Protein AF-A0A424HYY2-F1 (afdb_monomer_lite)

Secondary structure (DSSP, 8-state):
-EEETTEEEEEEEEE-TTSBEEEEEEEEEE-TT--PPPPPPP-GGGG-EEEEEEEEEEETTPPTT-PEEEEEEEEE-TTTTTTPEE-STTEEEE--SB--TT--EEEEEEEEEETTEEEEEEEEE-TTS-EEEEEEEEEEE---

Structure (mmCIF, N/CA/C/O backbone):
data_AF-A0A424HYY2-F1
#
_entry.id   AF-A0A424HYY2-F1
#
loop_
_atom_site.group_PDB
_atom_site.id
_atom_site.type_symbol
_atom_site.label_atom_id
_atom_site.label_alt_id
_atom_site.label_comp_id
_atom_site.label_asym_id
_atom_site.label_entity_id
_atom_site.label_seq_id
_atom_site.pdbx_PDB_ins_code
_atom_site.Cartn_x
_atom_site.Cartn_y
_atom_site.Cartn_z
_atom_site.occupancy
_atom_site.B_iso_or_equiv
_atom_site.auth_seq_id
_atom_site.auth_comp_id
_atom_site.auth_asym_id
_atom_site.auth_atom_id
_atom_site.pdbx_PDB_model_num
ATOM 1 N N . CYS A 1 1 ? 3.220 -5.697 4.052 1.00 90.44 1 CYS A N 1
ATOM 2 C CA . CYS A 1 1 ? 2.456 -6.375 5.118 1.00 90.44 1 CYS A CA 1
ATOM 3 C C . CYS A 1 1 ? 2.192 -5.338 6.182 1.00 90.44 1 CYS A C 1
ATOM 5 O O . CYS A 1 1 ? 3.150 -4.702 6.599 1.00 90.44 1 CYS A O 1
ATOM 7 N N . PHE A 1 2 ? 0.941 -5.183 6.593 1.00 97.19 2 PHE A N 1
ATOM 8 C CA . PHE A 1 2 ? 0.560 -4.273 7.665 1.00 97.19 2 PHE A CA 1
ATOM 9 C C . PHE A 1 2 ? 0.139 -5.063 8.894 1.00 97.19 2 PHE A C 1
ATOM 11 O O . PHE A 1 2 ? -0.413 -6.159 8.762 1.00 97.19 2 PHE A O 1
ATOM 18 N N . LEU A 1 3 ? 0.404 -4.512 10.073 1.00 96.00 3 LEU A N 1
ATOM 19 C CA . LEU A 1 3 ? 0.035 -5.117 11.343 1.00 96.00 3 LEU A CA 1
ATOM 20 C C . LEU A 1 3 ? -0.448 -4.022 12.287 1.00 96.00 3 LEU A C 1
ATOM 22 O O . LEU A 1 3 ? 0.287 -3.085 12.580 1.00 96.00 3 LEU A O 1
ATOM 26 N N . LEU A 1 4 ? -1.677 -4.166 12.776 1.00 95.81 4 LEU A N 1
ATOM 27 C CA . LEU A 1 4 ? -2.261 -3.262 13.758 1.00 95.81 4 LEU A CA 1
ATOM 28 C C . LEU A 1 4 ? -3.040 -4.062 14.798 1.00 95.81 4 LEU A C 1
ATOM 30 O O . LEU A 1 4 ? -4.085 -4.642 14.496 1.00 95.81 4 LEU A O 1
ATOM 34 N N . GLY A 1 5 ? -2.533 -4.066 16.032 1.00 94.81 5 GLY A N 1
ATOM 35 C CA . GLY A 1 5 ? -3.103 -4.856 17.120 1.00 94.81 5 GLY A CA 1
ATOM 36 C C . GLY A 1 5 ? -3.154 -6.337 16.745 1.00 94.81 5 GLY A C 1
ATOM 37 O O . GLY A 1 5 ? -2.129 -6.946 16.439 1.00 94.81 5 GLY A O 1
ATOM 38 N N . ASP A 1 6 ? -4.362 -6.895 16.727 1.00 96.94 6 ASP A N 1
ATOM 39 C CA . ASP A 1 6 ? -4.615 -8.298 16.386 1.00 96.94 6 ASP A CA 1
ATOM 40 C C . ASP A 1 6 ? -4.935 -8.543 14.911 1.00 96.94 6 ASP A C 1
ATOM 42 O O . ASP A 1 6 ? -5.232 -9.676 14.532 1.00 96.94 6 ASP A O 1
ATOM 46 N N . ARG A 1 7 ? -4.876 -7.504 14.073 1.00 96.44 7 ARG A N 1
ATOM 47 C CA . ARG A 1 7 ? -5.135 -7.601 12.636 1.00 96.44 7 ARG A CA 1
ATOM 48 C C . ARG A 1 7 ? -3.837 -7.555 11.851 1.00 96.44 7 ARG A C 1
ATOM 50 O O . ARG A 1 7 ? -2.966 -6.719 12.101 1.00 96.44 7 ARG A O 1
ATOM 57 N N . ARG A 1 8 ? -3.750 -8.406 10.835 1.00 97.44 8 ARG A N 1
ATOM 58 C CA . ARG A 1 8 ? -2.712 -8.348 9.809 1.00 97.44 8 ARG A CA 1
ATOM 59 C C . ARG A 1 8 ? -3.352 -8.353 8.427 1.00 97.44 8 ARG A C 1
ATOM 61 O O . ARG A 1 8 ? -4.226 -9.166 8.131 1.00 97.44 8 ARG A O 1
ATOM 68 N N . HIS A 1 9 ? -2.895 -7.424 7.596 1.00 97.94 9 HIS A N 1
ATOM 69 C CA . HIS A 1 9 ? -3.388 -7.210 6.241 1.00 97.94 9 HIS A CA 1
ATOM 70 C C . HIS A 1 9 ? -2.222 -7.389 5.265 1.00 97.94 9 HIS A C 1
ATOM 72 O O . HIS A 1 9 ? -1.244 -6.628 5.273 1.00 97.94 9 HIS A O 1
ATOM 78 N N . ARG A 1 10 ? -2.281 -8.441 4.444 1.00 98.00 10 ARG A N 1
ATOM 79 C CA . ARG A 1 10 ? -1.235 -8.769 3.468 1.00 98.00 10 ARG A CA 1
ATOM 80 C C . ARG A 1 10 ? -1.800 -8.706 2.063 1.00 98.00 10 ARG A C 1
ATOM 82 O O . ARG A 1 10 ? -2.788 -9.361 1.756 1.00 98.00 10 ARG A O 1
ATOM 89 N N . GLN A 1 11 ? -1.120 -7.942 1.224 1.00 98.12 11 GLN A N 1
ATOM 90 C CA . GLN A 1 11 ? -1.401 -7.831 -0.197 1.00 98.12 11 GLN A CA 1
ATOM 91 C C . GLN A 1 11 ? -0.220 -8.437 -0.948 1.00 98.12 11 GLN A C 1
ATOM 93 O O . GLN A 1 11 ? 0.932 -8.092 -0.669 1.00 98.12 11 GLN A O 1
ATOM 98 N N . VAL A 1 12 ? -0.511 -9.353 -1.863 1.00 98.00 12 VAL A N 1
ATOM 99 C CA . VAL A 1 12 ? 0.444 -9.880 -2.838 1.00 98.00 12 VAL A CA 1
ATOM 100 C C . VAL A 1 12 ? -0.073 -9.470 -4.205 1.00 98.00 12 VAL A C 1
ATOM 102 O O . VAL A 1 12 ? -1.210 -9.778 -4.540 1.00 98.00 12 VAL A O 1
ATOM 105 N N . LEU A 1 13 ? 0.730 -8.733 -4.961 1.00 97.69 13 LEU A N 1
ATOM 106 C CA . LEU A 1 13 ? 0.378 -8.300 -6.308 1.00 97.69 13 LEU A CA 1
ATOM 107 C C . LEU A 1 13 ? 1.147 -9.157 -7.302 1.00 97.69 13 LEU A C 1
ATOM 109 O O . LEU A 1 13 ? 2.355 -9.342 -7.131 1.00 97.69 13 LEU A O 1
ATOM 113 N N . LEU A 1 14 ? 0.440 -9.699 -8.288 1.00 97.56 14 LEU A N 1
ATOM 114 C CA . LEU A 1 14 ? 0.994 -10.623 -9.265 1.00 97.56 14 LEU A CA 1
ATOM 115 C C . LEU A 1 14 ? 0.889 -10.024 -10.665 1.00 97.56 14 LEU A C 1
ATOM 117 O O . LEU A 1 14 ? -0.120 -9.418 -11.029 1.00 97.56 14 LEU A O 1
ATOM 121 N N . TRP A 1 15 ? 1.954 -10.224 -11.430 1.00 96.75 15 TRP A N 1
ATOM 122 C CA . TRP A 1 15 ? 2.018 -9.961 -12.859 1.00 96.75 15 TRP A CA 1
ATOM 123 C C . TRP A 1 15 ? 2.256 -11.292 -13.573 1.00 96.75 15 TRP A C 1
ATOM 125 O O . TRP A 1 15 ? 2.894 -12.188 -13.012 1.00 96.75 15 TRP A O 1
ATOM 135 N N . ASP A 1 16 ? 1.735 -11.425 -14.788 1.00 95.94 16 ASP A N 1
ATOM 136 C CA . ASP A 1 16 ? 1.957 -12.598 -15.626 1.00 95.94 16 ASP A CA 1
ATOM 137 C C . ASP A 1 16 ? 3.376 -12.611 -16.232 1.00 95.94 16 ASP A C 1
ATOM 139 O O . ASP A 1 16 ? 4.176 -11.689 -16.053 1.00 95.94 16 ASP A O 1
ATOM 143 N N . GLY A 1 17 ? 3.705 -13.666 -16.984 1.00 92.50 17 GLY A N 1
ATOM 144 C CA . GLY A 1 17 ? 5.017 -13.805 -17.628 1.00 92.50 17 GLY A CA 1
ATOM 145 C C . GLY A 1 17 ? 5.335 -12.747 -18.695 1.00 92.50 17 GLY A C 1
ATOM 146 O O . GLY A 1 17 ? 6.484 -12.667 -19.123 1.00 92.50 17 GLY A O 1
ATOM 147 N N . SER A 1 18 ? 4.353 -11.945 -19.122 1.00 93.44 18 SER A N 1
ATOM 148 C CA . SER A 1 18 ? 4.541 -10.806 -20.029 1.00 93.44 18 SER A CA 1
ATOM 149 C C . SER A 1 18 ? 4.747 -9.478 -19.296 1.00 93.44 18 SER A C 1
ATOM 151 O O . SER A 1 18 ? 5.000 -8.463 -19.937 1.00 93.44 18 SER A O 1
ATOM 153 N N . GLY A 1 19 ? 4.658 -9.476 -17.962 1.00 93.25 19 GLY A N 1
ATOM 154 C CA . GLY A 1 19 ? 4.752 -8.271 -17.145 1.00 93.25 19 GLY A CA 1
ATOM 155 C C . GLY A 1 19 ? 3.431 -7.515 -17.018 1.00 93.25 19 GLY A C 1
ATOM 156 O O . GLY A 1 19 ? 3.427 -6.416 -16.470 1.00 93.25 19 GLY A O 1
ATOM 157 N N . ARG A 1 20 ? 2.302 -8.071 -17.474 1.00 96.81 20 ARG A N 1
ATOM 158 C CA . ARG A 1 20 ? 0.977 -7.458 -17.301 1.00 96.81 20 ARG A CA 1
ATOM 159 C C . ARG A 1 20 ? 0.398 -7.812 -15.942 1.00 96.81 20 ARG A C 1
ATOM 161 O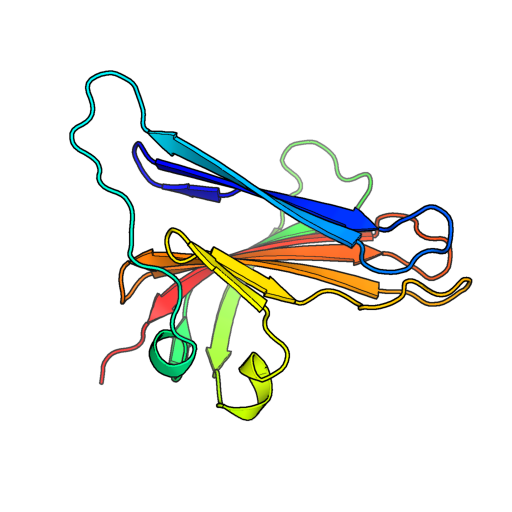 O . ARG A 1 20 ? 0.563 -8.933 -15.470 1.00 96.81 20 ARG A O 1
ATOM 168 N N . PHE A 1 21 ? -0.264 -6.855 -15.299 1.00 97.25 21 PHE A N 1
ATOM 169 C CA . PHE A 1 21 ? -0.907 -7.080 -14.012 1.00 97.25 21 PHE A CA 1
ATOM 170 C C . PHE A 1 21 ? -1.984 -8.153 -14.168 1.00 97.25 21 PHE A C 1
ATOM 172 O O . PHE A 1 21 ? -2.865 -8.033 -15.019 1.00 97.25 21 PHE A O 1
ATOM 179 N N . ASP A 1 22 ? -1.894 -9.190 -13.341 1.00 97.75 22 ASP A N 1
ATOM 180 C CA . ASP A 1 22 ? -2.792 -10.339 -13.374 1.00 97.75 22 ASP A CA 1
ATOM 181 C C . ASP A 1 22 ? -3.879 -10.159 -12.306 1.00 97.75 22 ASP A C 1
ATOM 183 O O . ASP A 1 22 ? -5.012 -9.774 -12.605 1.00 97.75 22 ASP A O 1
ATOM 187 N N . HIS A 1 23 ? -3.530 -10.339 -11.030 1.00 97.75 23 HIS A N 1
ATOM 188 C CA . HIS A 1 23 ? -4.478 -10.172 -9.931 1.00 97.75 23 HIS A CA 1
ATOM 189 C C . HIS A 1 23 ? -3.795 -9.897 -8.582 1.00 97.75 23 HIS A C 1
ATOM 191 O O . HIS A 1 23 ? -2.616 -10.205 -8.376 1.00 97.75 23 HIS A O 1
ATOM 197 N N . PRO A 1 24 ? -4.535 -9.324 -7.614 1.00 98.00 24 PRO A N 1
ATOM 198 C CA . PRO A 1 24 ? -4.102 -9.253 -6.229 1.00 98.00 24 PRO A CA 1
ATOM 199 C C . PRO A 1 24 ? -4.551 -10.495 -5.442 1.00 98.00 24 PRO A C 1
ATOM 201 O O . PRO A 1 24 ? -5.658 -11.002 -5.616 1.00 98.00 24 PRO A O 1
ATOM 204 N N . VAL A 1 25 ? -3.741 -10.916 -4.475 1.00 98.38 25 VAL A N 1
ATOM 205 C CA . VAL A 1 25 ? -4.145 -11.824 -3.397 1.00 98.38 25 VAL A CA 1
ATOM 206 C C . VAL A 1 25 ? -4.184 -11.036 -2.094 1.00 98.38 25 VAL A C 1
ATOM 208 O O . VAL A 1 25 ? -3.164 -10.523 -1.623 1.00 98.38 25 VAL A O 1
ATOM 211 N N . LEU A 1 26 ? -5.375 -10.951 -1.503 1.00 98.31 26 LEU A N 1
ATOM 212 C CA . LEU A 1 26 ? -5.592 -10.344 -0.195 1.00 98.31 26 LEU A CA 1
ATOM 213 C C . LEU A 1 26 ? -5.700 -11.431 0.877 1.00 98.31 26 LEU A C 1
ATOM 215 O O . LEU A 1 26 ? -6.617 -12.251 0.854 1.00 98.31 26 LEU A O 1
ATOM 219 N N . ILE A 1 27 ? -4.810 -11.382 1.865 1.00 97.88 27 ILE A N 1
ATOM 220 C CA . ILE A 1 27 ? -4.837 -12.256 3.037 1.00 97.88 27 ILE A CA 1
ATOM 221 C C . ILE A 1 27 ? -5.127 -11.394 4.267 1.00 97.88 27 ILE A C 1
ATOM 223 O O . ILE A 1 27 ? -4.338 -10.517 4.631 1.00 97.88 27 ILE A O 1
ATOM 227 N N . ARG A 1 28 ? -6.281 -11.649 4.885 1.00 96.81 28 ARG A N 1
ATOM 228 C CA . ARG A 1 28 ? -6.762 -10.981 6.101 1.00 96.81 28 ARG A CA 1
ATOM 229 C C . ARG A 1 28 ? -6.629 -11.952 7.259 1.00 96.81 28 ARG A C 1
ATOM 231 O O . ARG A 1 28 ? -7.140 -13.067 7.181 1.00 96.81 28 ARG A O 1
ATOM 238 N N . GLU A 1 29 ? -5.928 -11.546 8.304 1.00 96.69 29 GLU A N 1
ATOM 239 C CA . GLU A 1 29 ? -5.629 -12.397 9.451 1.00 96.69 29 GLU A CA 1
ATOM 240 C C . GLU A 1 29 ? -6.031 -11.683 10.738 1.00 96.69 29 GLU A C 1
ATOM 242 O O . GLU A 1 29 ? -5.709 -10.510 10.934 1.00 96.69 29 GLU A O 1
ATOM 247 N N . ILE A 1 30 ? -6.701 -12.417 11.623 1.00 96.44 30 ILE A N 1
ATOM 248 C CA . ILE A 1 30 ? -7.060 -11.988 12.974 1.00 96.44 30 ILE A CA 1
ATOM 249 C C . ILE A 1 30 ? -6.413 -12.969 13.954 1.00 96.44 30 ILE A C 1
ATOM 251 O O . ILE A 1 30 ? -6.418 -14.180 13.717 1.00 96.44 30 ILE A O 1
ATOM 255 N N . ARG A 1 31 ? -5.830 -12.464 15.045 1.00 96.94 31 ARG A N 1
ATOM 256 C CA . ARG A 1 31 ? -5.272 -13.309 16.110 1.00 96.94 31 ARG A CA 1
ATOM 257 C C . ARG A 1 31 ? -6.363 -14.211 16.700 1.00 96.94 31 ARG A C 1
ATOM 259 O O . ARG A 1 31 ? -7.447 -13.744 17.035 1.00 96.94 31 ARG A O 1
ATOM 266 N N . ALA A 1 32 ? -6.057 -15.497 16.877 1.00 96.31 32 ALA A N 1
ATOM 267 C CA . ALA A 1 32 ? -6.965 -16.445 17.519 1.00 96.31 32 ALA A CA 1
ATOM 268 C C . ALA A 1 32 ? -7.386 -15.959 18.920 1.00 96.31 32 ALA A C 1
ATOM 270 O O . ALA A 1 32 ? -6.548 -15.505 19.697 1.00 96.31 32 ALA A O 1
ATOM 271 N N . GLY A 1 33 ? -8.684 -16.052 19.226 1.00 95.19 33 GLY A N 1
ATOM 272 C CA . GLY A 1 33 ? -9.267 -15.570 20.485 1.00 95.19 33 GLY A CA 1
ATOM 273 C C . GLY A 1 33 ? -9.543 -14.060 20.543 1.00 95.19 33 GLY A C 1
ATOM 274 O O . GLY A 1 33 ? -10.089 -13.597 21.539 1.00 95.19 33 GLY A O 1
ATOM 275 N N . SER A 1 34 ? -9.202 -13.295 19.501 1.00 95.69 34 SER A N 1
ATOM 276 C CA . SER A 1 34 ? -9.518 -11.864 19.411 1.00 95.69 34 SER A CA 1
ATOM 277 C C . SER A 1 34 ? -10.948 -11.624 18.918 1.00 95.69 34 SER A C 1
ATOM 279 O O . SER A 1 34 ? -11.479 -12.393 18.117 1.00 95.69 34 SER A O 1
ATOM 281 N N . SER A 1 35 ? -11.551 -10.517 19.354 1.00 92.38 35 SER A N 1
ATOM 282 C CA . SER A 1 35 ? -12.830 -10.001 18.844 1.00 92.38 35 SER A CA 1
ATOM 283 C C . SER A 1 35 ? -12.657 -8.961 17.728 1.00 92.38 35 SER A C 1
ATOM 285 O O . SER A 1 35 ? -13.632 -8.328 17.318 1.00 92.38 35 SER A O 1
ATOM 287 N N . ALA A 1 36 ? -11.428 -8.751 17.238 1.00 91.31 36 ALA A N 1
ATOM 288 C CA . ALA A 1 36 ? -11.162 -7.801 16.167 1.00 91.31 36 ALA A CA 1
ATOM 289 C C . ALA A 1 36 ? -11.966 -8.146 14.900 1.00 91.31 36 ALA A C 1
ATOM 291 O O . ALA A 1 36 ? -11.923 -9.269 14.403 1.00 91.31 36 ALA A O 1
ATOM 292 N N . GLY A 1 37 ? -12.689 -7.159 14.372 1.00 88.00 37 GLY A N 1
ATOM 293 C CA . GLY A 1 37 ? -13.447 -7.285 13.129 1.00 88.00 37 GLY A CA 1
ATOM 294 C C . GLY A 1 37 ? -12.640 -6.898 11.889 1.00 88.00 37 GLY A C 1
ATOM 295 O O . GLY A 1 37 ? -11.541 -6.349 11.975 1.00 88.00 37 GLY A O 1
ATOM 296 N N . HIS A 1 38 ? -13.229 -7.137 10.719 1.00 88.00 38 HIS A N 1
ATOM 297 C CA . HIS A 1 38 ? -12.750 -6.575 9.458 1.00 88.00 38 HIS A CA 1
ATOM 298 C C . HIS A 1 38 ? -13.339 -5.179 9.228 1.00 88.00 38 HIS A C 1
ATOM 300 O O . HIS A 1 38 ? -14.470 -4.894 9.623 1.00 88.00 38 HIS A O 1
ATOM 306 N N . ALA A 1 39 ? -12.584 -4.322 8.550 1.00 89.94 39 ALA A N 1
ATOM 307 C CA . ALA A 1 39 ? -13.083 -3.063 8.016 1.00 89.94 39 ALA A CA 1
ATOM 308 C C . ALA A 1 39 ? -13.958 -3.308 6.762 1.00 89.94 39 ALA A C 1
ATOM 310 O O . ALA A 1 39 ? -13.849 -4.362 6.121 1.00 89.94 39 ALA A O 1
ATOM 311 N N . PRO A 1 40 ? -14.816 -2.349 6.371 1.00 92.25 40 PRO A N 1
ATOM 312 C CA . PRO A 1 40 ? -15.487 -2.397 5.073 1.00 92.25 40 PRO A CA 1
ATOM 313 C C . PRO A 1 40 ? -14.476 -2.336 3.915 1.00 92.25 40 PRO A C 1
ATOM 315 O O . PRO A 1 40 ? -13.305 -2.004 4.101 1.00 92.25 40 PRO A O 1
ATOM 318 N N . THR A 1 41 ? -14.926 -2.652 2.699 1.00 96.50 41 THR A N 1
ATOM 319 C CA . THR A 1 41 ? -14.152 -2.380 1.476 1.00 96.50 41 THR A CA 1
ATOM 320 C C . THR A 1 41 ? -13.782 -0.905 1.405 1.00 96.50 41 THR A C 1
ATOM 322 O O . THR A 1 41 ? -14.621 -0.049 1.698 1.00 96.50 41 THR A O 1
ATOM 325 N N . LEU A 1 42 ? -12.539 -0.616 1.012 1.00 97.56 42 LEU A N 1
ATOM 326 C CA . LEU A 1 42 ? -12.058 0.754 0.878 1.00 97.56 42 LEU A CA 1
ATOM 327 C C . LEU A 1 42 ? -12.966 1.562 -0.060 1.00 97.56 42 LEU A C 1
ATOM 329 O O . LEU A 1 42 ? -13.303 1.106 -1.150 1.00 97.56 42 LEU A O 1
ATOM 333 N N . GLN A 1 43 ? -13.331 2.763 0.378 1.00 96.56 43 GLN A N 1
ATOM 334 C CA . GLN A 1 43 ? -13.974 3.780 -0.447 1.00 96.56 43 GLN A CA 1
ATOM 335 C C . GLN A 1 43 ? -12.977 4.929 -0.635 1.00 96.56 43 GLN A C 1
ATOM 337 O O . GLN A 1 43 ? -12.310 5.332 0.320 1.00 96.56 43 GLN A O 1
ATOM 342 N N . LEU A 1 44 ? -12.816 5.417 -1.868 1.00 96.62 44 LEU A N 1
ATOM 343 C CA . LEU A 1 44 ? -11.767 6.392 -2.202 1.00 96.62 44 LEU A CA 1
ATOM 344 C C . LEU A 1 44 ? -11.976 7.753 -1.522 1.00 96.62 44 LEU A C 1
ATOM 346 O O . LEU A 1 44 ? -11.009 8.419 -1.161 1.00 96.62 44 LEU A O 1
ATOM 350 N N . ASP A 1 45 ? -13.227 8.152 -1.311 1.00 96.94 45 ASP A N 1
ATOM 351 C CA . ASP A 1 45 ? -13.612 9.370 -0.593 1.00 96.94 45 ASP A CA 1
ATOM 352 C C . ASP A 1 45 ? -13.089 9.392 0.855 1.00 96.94 45 ASP A C 1
ATOM 354 O O . ASP A 1 45 ? -12.655 10.435 1.350 1.00 96.94 45 ASP A O 1
ATOM 358 N N . MET A 1 46 ? -13.01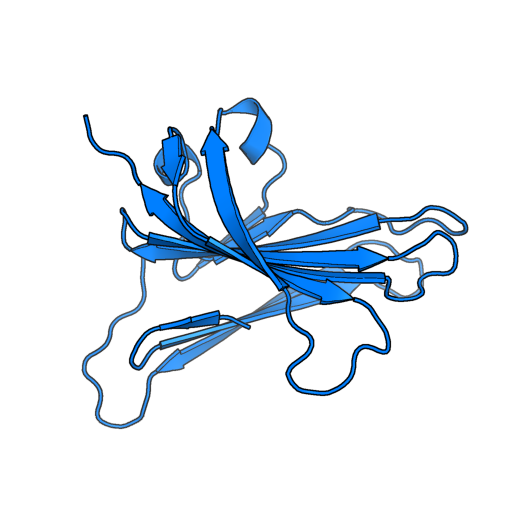9 8.228 1.506 1.00 96.50 46 MET A N 1
ATOM 359 C CA . MET A 1 46 ? -12.478 8.079 2.859 1.00 96.50 46 MET A CA 1
ATOM 360 C C . MET A 1 46 ? -10.988 8.431 2.947 1.00 96.50 46 MET A C 1
ATOM 362 O O . MET A 1 46 ? -10.514 8.818 4.020 1.00 96.50 46 MET A O 1
ATOM 366 N N . LEU A 1 47 ? -10.246 8.350 1.839 1.00 97.38 47 LEU A N 1
ATOM 367 C CA . LEU A 1 47 ? -8.831 8.724 1.783 1.00 97.38 47 LEU A CA 1
ATOM 368 C C . LEU A 1 47 ? -8.616 10.230 1.639 1.00 97.38 47 LEU A C 1
ATOM 370 O O . LEU A 1 47 ? -7.547 10.721 1.989 1.00 97.38 47 LEU A O 1
ATOM 374 N N . LEU A 1 48 ? -9.602 10.981 1.153 1.00 97.75 48 LEU A N 1
ATOM 375 C CA . LEU A 1 48 ? -9.411 12.390 0.819 1.00 97.75 48 LEU A CA 1
ATOM 376 C C . LEU A 1 48 ? -9.112 13.243 2.054 1.00 97.75 48 LEU A C 1
ATOM 378 O O . LEU A 1 48 ? -9.642 13.003 3.144 1.00 97.75 48 LEU A O 1
ATOM 382 N N . GLY A 1 49 ? -8.288 14.271 1.862 1.00 97.69 49 GLY A N 1
ATOM 383 C CA . GLY A 1 49 ? -7.911 15.230 2.895 1.00 97.69 49 GLY A CA 1
ATOM 384 C C . GLY A 1 49 ? -6.456 15.112 3.338 1.00 97.69 49 GLY A C 1
ATOM 385 O O . GLY A 1 49 ? -5.612 14.532 2.652 1.00 97.69 49 GLY A O 1
ATOM 386 N N . ARG A 1 50 ? -6.150 15.740 4.477 1.00 98.31 50 ARG A N 1
ATOM 387 C CA . ARG A 1 50 ? -4.790 15.831 5.017 1.00 98.31 50 ARG A CA 1
ATOM 388 C C . ARG A 1 50 ? -4.516 14.698 5.995 1.00 98.31 50 ARG A C 1
ATOM 390 O O . ARG A 1 50 ? -5.343 14.381 6.845 1.00 98.31 50 ARG A O 1
ATOM 397 N N . TRP A 1 51 ? -3.307 14.171 5.909 1.00 98.62 51 TRP A N 1
ATOM 398 C CA . TRP A 1 51 ? -2.772 13.121 6.755 1.00 98.62 51 TRP A CA 1
ATOM 39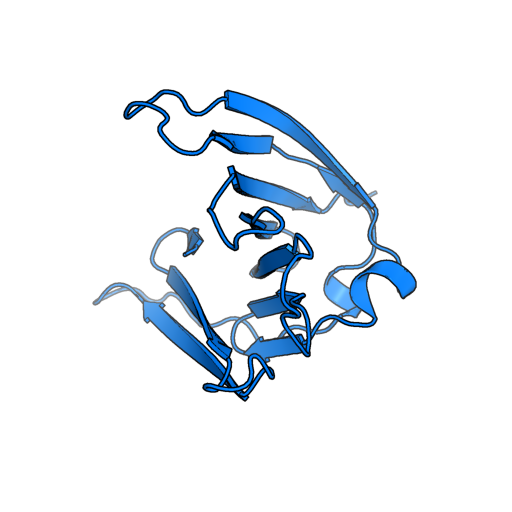9 C C . TRP A 1 51 ? -1.388 13.525 7.256 1.00 98.62 51 TRP A C 1
ATOM 401 O O . TRP A 1 51 ? -0.629 14.166 6.525 1.00 98.62 51 TRP A O 1
ATOM 411 N N . GLN A 1 52 ? -1.056 13.160 8.490 1.00 98.56 52 GLN A N 1
ATOM 412 C CA . GLN A 1 52 ? 0.250 13.426 9.100 1.00 98.56 52 GLN A CA 1
ATOM 413 C C . GLN A 1 52 ? 0.722 12.209 9.888 1.00 98.56 52 GLN A C 1
ATOM 415 O O . GLN A 1 52 ? -0.091 11.481 10.455 1.00 98.56 52 GLN A O 1
ATOM 420 N N . GLY A 1 53 ? 2.030 11.986 9.939 1.00 98.25 53 GLY A N 1
ATOM 421 C CA . GLY A 1 53 ? 2.591 10.875 10.692 1.00 98.25 53 GLY A CA 1
ATOM 422 C C . GLY A 1 53 ? 4.084 10.715 10.472 1.00 98.25 53 GLY A C 1
ATOM 423 O O . GLY A 1 53 ? 4.804 11.703 10.333 1.00 98.25 53 GLY A O 1
ATOM 424 N N . HIS A 1 54 ? 4.540 9.469 10.448 1.00 98.12 54 HIS A N 1
ATOM 425 C CA . HIS A 1 54 ? 5.946 9.125 10.261 1.00 98.12 54 HIS A CA 1
ATOM 426 C C . HIS A 1 54 ? 6.122 8.141 9.108 1.00 98.12 54 HIS A C 1
ATOM 428 O O . HIS A 1 54 ? 5.227 7.358 8.779 1.00 98.12 54 HIS A O 1
ATOM 434 N N . GLU A 1 55 ? 7.293 8.211 8.494 1.00 98.06 55 GLU A N 1
ATOM 435 C CA . GLU A 1 55 ? 7.784 7.276 7.499 1.00 98.06 55 GLU A CA 1
ATOM 436 C C . GLU A 1 55 ? 9.027 6.565 8.034 1.00 98.06 55 GLU A C 1
ATOM 438 O O . GLU A 1 55 ? 9.934 7.208 8.558 1.00 98.06 55 GLU A O 1
ATOM 443 N N . LEU A 1 56 ? 9.083 5.250 7.837 1.00 97.31 56 LEU A N 1
ATOM 444 C CA . LEU A 1 56 ? 10.284 4.436 7.964 1.00 97.31 56 LEU A CA 1
ATOM 445 C C . LEU A 1 56 ? 10.763 4.031 6.570 1.00 97.31 56 LEU A C 1
ATOM 447 O O . LEU A 1 56 ? 10.050 3.333 5.848 1.00 97.31 56 LEU A O 1
ATOM 451 N N . ALA A 1 57 ? 11.978 4.431 6.206 1.00 97.19 57 ALA A N 1
ATOM 452 C CA . ALA A 1 57 ? 12.611 4.098 4.935 1.00 97.19 57 ALA A CA 1
ATOM 453 C C . ALA A 1 57 ? 13.757 3.097 5.134 1.00 97.19 57 ALA A C 1
ATOM 455 O O . ALA A 1 57 ? 14.644 3.297 5.965 1.00 97.19 57 ALA A O 1
ATOM 456 N N . VAL A 1 58 ? 13.756 2.023 4.344 1.00 97.00 58 VAL A N 1
ATOM 457 C CA . VAL A 1 58 ? 14.782 0.974 4.344 1.00 97.00 58 VAL A CA 1
ATOM 458 C C . VAL A 1 58 ? 15.352 0.835 2.931 1.00 97.00 58 VAL A C 1
ATOM 460 O O . VAL A 1 58 ? 14.655 0.313 2.054 1.00 97.00 58 VAL A O 1
ATOM 463 N N . PRO A 1 59 ? 16.593 1.286 2.686 1.00 96.12 59 PRO A N 1
ATOM 464 C CA . PRO A 1 59 ? 17.281 1.066 1.417 1.00 96.12 59 PRO A CA 1
ATOM 465 C C . PRO A 1 59 ? 17.589 -0.414 1.167 1.00 96.12 59 PRO A C 1
ATOM 467 O O . PRO A 1 59 ? 17.731 -1.214 2.095 1.00 96.12 59 PRO A O 1
ATOM 470 N N . ALA A 1 60 ? 17.752 -0.781 -0.099 1.00 93.81 60 ALA A N 1
ATOM 471 C CA . ALA A 1 60 ? 18.203 -2.109 -0.476 1.00 93.81 60 ALA A CA 1
ATOM 472 C C . ALA A 1 60 ? 19.627 -2.380 0.028 1.00 93.81 60 ALA A C 1
ATOM 474 O O . ALA A 1 60 ? 20.504 -1.523 -0.044 1.00 93.81 60 ALA A O 1
ATOM 475 N N . GLY A 1 61 ? 19.849 -3.583 0.566 1.00 90.69 61 GLY A N 1
ATOM 476 C CA . GLY A 1 61 ? 21.134 -3.977 1.156 1.00 90.69 61 GLY A CA 1
ATOM 477 C C . GLY A 1 61 ? 21.434 -3.358 2.528 1.00 90.69 61 GLY A C 1
ATOM 478 O O . GLY A 1 61 ? 22.513 -3.591 3.072 1.00 90.69 61 GLY A O 1
ATOM 479 N N . ALA A 1 62 ? 20.500 -2.595 3.105 1.00 90.88 62 ALA A N 1
ATOM 480 C CA . ALA A 1 62 ? 20.650 -2.044 4.444 1.00 90.88 62 ALA A CA 1
ATOM 481 C C . ALA A 1 62 ? 20.765 -3.157 5.500 1.00 90.88 62 ALA A C 1
ATOM 483 O O . ALA A 1 62 ? 20.090 -4.187 5.428 1.00 90.88 62 ALA A O 1
ATOM 484 N N . GLN A 1 63 ? 21.619 -2.934 6.501 1.00 90.00 63 GLN A N 1
ATOM 485 C CA . GLN A 1 63 ? 21.748 -3.839 7.642 1.00 90.00 63 GLN A CA 1
ATOM 486 C C . GLN A 1 63 ? 20.469 -3.818 8.497 1.00 90.00 63 GLN A C 1
ATOM 488 O O . GLN A 1 63 ? 19.755 -2.808 8.515 1.00 90.00 63 GLN A O 1
ATOM 493 N N . P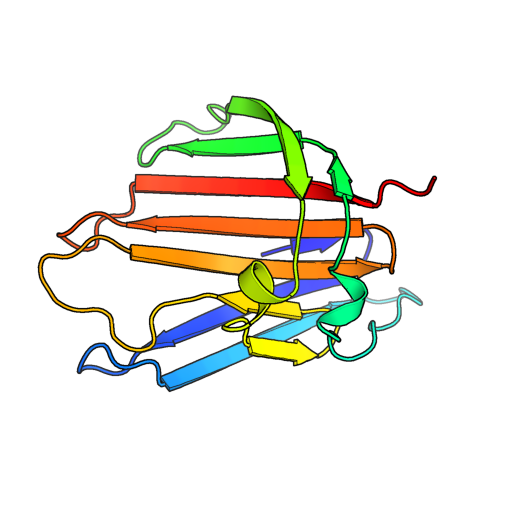RO A 1 64 ? 20.170 -4.892 9.249 1.00 83.62 64 PRO A N 1
ATOM 494 C CA . PRO A 1 64 ? 19.082 -4.873 10.220 1.00 83.62 64 PRO A CA 1
ATOM 495 C C . PRO A 1 64 ? 19.200 -3.667 11.164 1.00 83.62 64 PRO A C 1
ATOM 497 O O . PRO A 1 64 ? 20.261 -3.417 11.729 1.00 83.62 64 PRO A O 1
ATOM 500 N N . GLY A 1 65 ? 18.113 -2.909 11.318 1.00 83.94 65 GLY A N 1
ATOM 501 C CA . GLY A 1 65 ? 18.080 -1.708 12.161 1.00 83.94 65 GLY A CA 1
ATOM 502 C C . GLY A 1 65 ? 18.525 -0.408 11.480 1.00 83.94 65 GLY A C 1
ATOM 503 O O . GLY A 1 65 ? 18.368 0.648 12.077 1.00 83.94 65 GLY A O 1
ATOM 504 N N . ALA A 1 66 ? 18.992 -0.438 10.228 1.00 88.38 66 ALA A N 1
ATOM 505 C CA . ALA A 1 66 ? 19.376 0.766 9.477 1.00 88.38 66 ALA A CA 1
ATOM 506 C C . ALA A 1 66 ? 18.183 1.504 8.823 1.00 88.38 66 ALA A C 1
ATOM 508 O O . ALA A 1 66 ? 18.349 2.210 7.828 1.00 88.38 66 ALA A O 1
ATOM 509 N N . ALA A 1 67 ? 16.970 1.324 9.354 1.00 92.62 67 ALA A N 1
ATOM 510 C CA . ALA A 1 67 ? 15.805 2.076 8.906 1.00 92.62 67 ALA A CA 1
ATOM 511 C C . ALA A 1 67 ? 15.953 3.545 9.319 1.00 92.62 67 ALA A C 1
ATOM 513 O O . ALA A 1 67 ? 16.328 3.839 10.452 1.00 92.62 67 ALA A O 1
ATOM 514 N N . THR A 1 68 ? 15.643 4.465 8.411 1.00 95.81 68 THR A N 1
ATOM 515 C CA . THR A 1 68 ? 15.590 5.897 8.729 1.00 95.81 68 THR A CA 1
ATOM 516 C C . THR A 1 68 ? 14.151 6.291 9.003 1.00 95.81 68 THR A C 1
ATOM 518 O O . THR A 1 68 ? 13.284 6.048 8.165 1.00 95.81 68 THR A O 1
ATOM 521 N N . GLU A 1 69 ? 13.901 6.902 10.157 1.00 97.31 69 GLU A N 1
ATOM 522 C CA . GLU A 1 69 ? 12.593 7.449 10.511 1.00 97.31 69 GLU A CA 1
ATOM 523 C C . GLU A 1 69 ? 12.548 8.955 10.248 1.00 97.31 69 GLU A C 1
ATOM 525 O O . GLU A 1 69 ? 13.490 9.681 10.569 1.00 97.31 69 GLU A O 1
ATOM 530 N N . SER A 1 70 ? 11.451 9.441 9.672 1.00 98.00 70 SER A N 1
ATOM 531 C CA . SER A 1 70 ? 11.211 10.876 9.505 1.00 98.00 70 SER A CA 1
ATOM 532 C C . SER A 1 70 ? 9.723 11.216 9.580 1.00 98.00 70 SER A C 1
ATOM 534 O O . SER A 1 70 ? 8.863 10.374 9.322 1.00 98.00 70 SER A O 1
ATOM 536 N N . ALA A 1 71 ? 9.397 12.457 9.947 1.00 98.38 71 ALA A N 1
ATOM 537 C CA . ALA A 1 71 ? 8.021 12.943 9.895 1.00 98.38 71 ALA A CA 1
ATOM 538 C C . ALA A 1 71 ? 7.568 13.104 8.436 1.00 98.38 71 ALA A C 1
ATOM 540 O O . ALA A 1 71 ? 8.331 13.573 7.593 1.00 98.38 71 ALA A O 1
ATOM 541 N N . CYS A 1 72 ? 6.312 12.771 8.142 1.00 98.00 72 CYS A N 1
ATOM 542 C CA . CYS A 1 72 ? 5.737 12.940 6.812 1.00 98.00 72 CYS A CA 1
ATOM 543 C C . CYS A 1 72 ? 4.304 13.484 6.866 1.00 98.00 72 CYS A C 1
ATOM 545 O O . CYS A 1 72 ? 3.601 13.429 7.878 1.00 98.00 72 CYS A O 1
ATOM 547 N N . SER A 1 73 ? 3.872 14.069 5.754 1.00 97.75 73 SER A N 1
ATOM 548 C CA . SER A 1 73 ? 2.518 14.583 5.565 1.00 97.75 73 SER A CA 1
ATOM 549 C C . SER A 1 73 ? 2.061 14.289 4.147 1.00 97.75 73 SER A C 1
ATOM 551 O O . SER A 1 73 ? 2.859 14.326 3.214 1.00 97.75 73 SER A O 1
ATOM 553 N N . LEU A 1 74 ? 0.772 14.015 3.991 1.00 97.12 74 LEU A N 1
ATOM 554 C CA . LEU A 1 74 ? 0.170 13.641 2.720 1.00 97.12 74 LEU A CA 1
ATOM 555 C C . LEU A 1 74 ? -1.162 14.378 2.561 1.00 97.12 74 LEU A C 1
ATOM 557 O O . LEU A 1 74 ? -1.999 14.363 3.462 1.00 97.12 74 LEU A O 1
ATOM 561 N N . LEU A 1 75 ? -1.356 15.041 1.425 1.00 97.81 75 LEU A N 1
ATOM 562 C CA . LEU A 1 75 ? -2.648 15.587 1.017 1.00 97.81 75 LEU A CA 1
ATOM 563 C C . LEU A 1 75 ? -3.167 14.713 -0.119 1.00 97.81 75 LEU A C 1
ATOM 565 O O . LEU A 1 75 ? -2.501 14.605 -1.141 1.00 97.81 75 LEU A O 1
ATOM 569 N N . LEU A 1 76 ? -4.333 14.100 0.073 1.00 97.62 76 LEU A N 1
ATOM 570 C CA . LEU A 1 76 ? -4.969 13.259 -0.936 1.00 97.62 76 LEU A CA 1
ATOM 571 C C . LEU A 1 76 ? -6.174 13.968 -1.532 1.00 97.62 76 LEU A C 1
ATOM 573 O O . LEU A 1 76 ? -7.126 14.323 -0.831 1.00 97.62 76 LEU A O 1
ATOM 577 N N . THR A 1 77 ? -6.117 14.150 -2.842 1.00 97.88 77 THR A N 1
ATOM 578 C CA . THR A 1 77 ? -7.181 14.689 -3.682 1.00 97.88 77 THR A CA 1
ATOM 579 C C . THR A 1 77 ? -7.807 13.572 -4.524 1.00 97.88 77 THR A C 1
ATOM 581 O O . THR A 1 77 ? -7.218 12.496 -4.668 1.00 97.88 77 THR A O 1
ATOM 584 N N . PRO A 1 78 ? -8.987 13.799 -5.132 1.00 97.56 78 PRO A N 1
ATOM 585 C CA . PRO A 1 78 ? -9.599 12.813 -6.022 1.00 97.56 78 PRO A CA 1
ATOM 586 C C . PRO A 1 78 ? -8.690 12.368 -7.176 1.00 97.56 78 PRO A C 1
ATOM 588 O O . PRO A 1 78 ? -8.805 11.240 -7.647 1.00 97.56 78 PRO A O 1
ATOM 591 N N . SER A 1 79 ? -7.785 13.236 -7.638 1.00 95.69 79 SER A N 1
ATOM 592 C CA . SER A 1 79 ? -6.837 12.907 -8.705 1.00 95.69 79 SER A CA 1
ATOM 593 C C . SER A 1 79 ? -5.762 11.923 -8.244 1.00 95.69 79 SER A C 1
ATOM 595 O O . SER A 1 79 ? -5.431 11.017 -9.003 1.00 95.69 79 SER A O 1
ATOM 597 N N . ASP A 1 80 ? -5.280 12.049 -7.004 1.00 95.31 80 ASP A N 1
ATOM 598 C CA . ASP A 1 80 ? -4.205 11.204 -6.457 1.00 95.31 80 ASP A CA 1
ATOM 599 C C . ASP A 1 80 ? -4.649 9.749 -6.278 1.00 95.31 80 ASP A C 1
ATOM 601 O O . ASP A 1 80 ? -3.865 8.818 -6.437 1.00 95.31 80 ASP A O 1
ATOM 605 N N . VAL A 1 81 ? -5.929 9.543 -5.962 1.00 95.88 81 VAL A N 1
ATOM 606 C CA . VAL A 1 81 ? -6.487 8.212 -5.678 1.00 95.88 81 VAL A CA 1
ATOM 607 C C . VAL A 1 81 ? -7.243 7.609 -6.865 1.00 95.88 81 VAL A C 1
ATOM 609 O O . VAL A 1 81 ? -7.740 6.491 -6.767 1.00 95.88 81 VAL A O 1
ATOM 612 N N . ARG A 1 82 ? -7.322 8.313 -8.004 1.00 92.75 82 ARG A N 1
ATOM 613 C CA . ARG A 1 82 ? -8.133 7.909 -9.167 1.00 92.75 82 ARG A CA 1
ATOM 614 C C . ARG A 1 82 ? -7.762 6.532 -9.716 1.00 92.75 82 ARG A C 1
ATOM 616 O O . ARG A 1 82 ? -8.647 5.773 -10.092 1.00 92.75 82 ARG A O 1
ATOM 623 N N . ALA A 1 83 ? -6.467 6.234 -9.797 1.00 88.88 83 ALA A N 1
ATOM 624 C CA . ALA A 1 83 ? -5.959 4.973 -10.338 1.00 88.88 83 ALA A CA 1
ATOM 625 C C . ALA A 1 83 ? -5.852 3.863 -9.275 1.00 88.88 83 ALA A C 1
ATOM 627 O O . ALA A 1 83 ? -5.372 2.766 -9.562 1.00 88.88 83 ALA A O 1
ATOM 628 N N . MET A 1 84 ? -6.265 4.137 -8.034 1.00 95.56 84 MET A N 1
ATOM 629 C CA . MET A 1 84 ? -6.159 3.172 -6.951 1.00 95.56 84 MET A CA 1
ATOM 630 C C . MET A 1 84 ? -7.192 2.059 -7.116 1.00 95.56 84 MET A C 1
ATOM 632 O O . MET A 1 84 ? -8.388 2.298 -7.287 1.00 95.56 84 MET A O 1
ATOM 636 N N . ARG A 1 85 ? -6.731 0.817 -6.989 1.00 97.62 85 ARG A N 1
ATOM 637 C CA . ARG A 1 85 ? -7.593 -0.364 -6.961 1.00 97.62 85 ARG A CA 1
ATOM 638 C C . ARG A 1 85 ? -7.978 -0.663 -5.518 1.00 97.62 85 ARG A C 1
ATOM 640 O O . ARG A 1 85 ? -7.114 -0.925 -4.682 1.00 97.62 85 ARG A O 1
ATOM 647 N N . CYS A 1 86 ? -9.273 -0.596 -5.225 1.00 98.00 86 CYS A N 1
ATOM 648 C CA . CYS A 1 86 ? -9.809 -0.853 -3.890 1.00 98.00 86 CYS A CA 1
ATOM 649 C C . CYS A 1 86 ? -9.890 -2.356 -3.604 1.00 98.00 86 CYS A C 1
ATOM 651 O O . CYS A 1 86 ? -10.236 -3.155 -4.473 1.00 98.00 86 CYS A O 1
ATOM 653 N N . LEU A 1 87 ? -9.609 -2.729 -2.360 1.00 98.25 87 LEU A N 1
ATOM 654 C CA . LEU A 1 87 ? -9.705 -4.083 -1.835 1.00 98.25 87 LEU A CA 1
ATOM 655 C C . LEU A 1 87 ? -10.623 -4.108 -0.595 1.00 98.25 87 LEU A C 1
ATOM 657 O O . LEU A 1 87 ? -10.875 -3.074 0.036 1.00 98.25 87 LEU A O 1
ATOM 661 N N . PRO A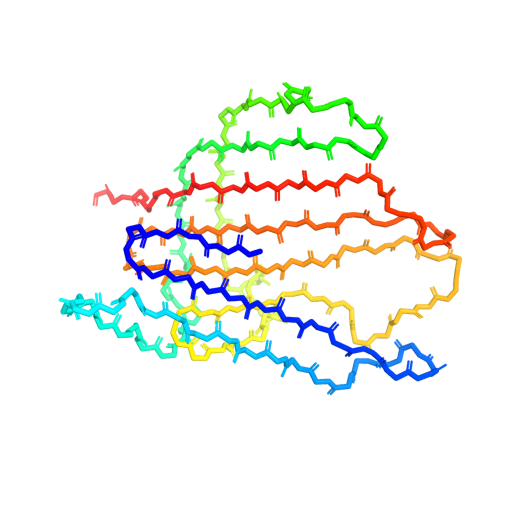 1 88 ? -11.134 -5.291 -0.210 1.00 98.06 88 PRO A N 1
ATOM 662 C CA . PRO A 1 88 ? -11.799 -5.476 1.076 1.00 98.06 88 PRO A CA 1
ATOM 663 C C . PRO A 1 88 ? -10.922 -5.073 2.272 1.00 98.06 88 PRO A C 1
ATOM 665 O O . PRO A 1 88 ? -9.698 -4.989 2.164 1.00 98.06 88 PRO A O 1
ATOM 668 N N . ASP A 1 89 ? -11.543 -4.910 3.444 1.00 97.38 89 ASP A N 1
ATOM 669 C CA . ASP A 1 89 ? -10.843 -4.656 4.715 1.00 97.38 89 ASP A CA 1
ATOM 670 C C . ASP A 1 89 ? -9.971 -3.386 4.702 1.00 97.38 89 ASP A C 1
ATOM 672 O O . ASP A 1 89 ? -8.842 -3.383 5.189 1.00 97.38 89 ASP A O 1
ATOM 676 N N . GLY A 1 90 ? -10.493 -2.302 4.119 1.00 97.50 90 GLY A N 1
ATOM 677 C CA . GLY A 1 90 ? -9.812 -1.010 4.007 1.00 97.50 90 GLY A CA 1
ATOM 678 C C . GLY A 1 90 ? -8.556 -1.036 3.132 1.00 97.50 90 GLY A C 1
ATOM 679 O O . GLY A 1 90 ? -7.787 -0.077 3.141 1.00 97.50 90 GLY A O 1
ATOM 680 N N . GLY A 1 91 ? -8.310 -2.130 2.410 1.00 98.12 91 GLY A N 1
ATOM 681 C CA . GLY A 1 91 ? -7.140 -2.281 1.560 1.00 98.12 91 GLY A CA 1
ATOM 682 C C . GLY A 1 91 ? -7.273 -1.511 0.252 1.00 98.12 91 GLY A C 1
ATOM 683 O O . GLY A 1 91 ? -8.358 -1.374 -0.304 1.00 98.12 91 GLY A O 1
ATOM 684 N N . GLY A 1 92 ? -6.153 -1.069 -0.290 1.00 98.31 92 GLY A N 1
ATOM 685 C CA . GLY A 1 92 ? -6.062 -0.564 -1.651 1.00 98.31 92 GLY A CA 1
ATOM 686 C C . GLY A 1 92 ? -4.638 -0.683 -2.158 1.00 98.31 92 GLY A C 1
ATOM 687 O O . GLY A 1 92 ? -3.721 -0.931 -1.374 1.00 98.31 92 GLY A O 1
ATOM 688 N N . PHE A 1 93 ? -4.441 -0.524 -3.458 1.00 98.44 93 PHE A N 1
ATOM 689 C CA . PHE A 1 93 ? -3.102 -0.494 -4.026 1.00 98.44 93 PHE A CA 1
ATOM 690 C C . PHE A 1 93 ? -3.034 0.334 -5.305 1.00 98.44 93 PHE A C 1
ATOM 692 O O . PHE A 1 93 ? -4.015 0.459 -6.041 1.00 98.44 93 PHE A O 1
ATOM 699 N N . ALA A 1 94 ? -1.845 0.864 -5.570 1.00 97.00 94 ALA A N 1
ATOM 700 C CA . ALA A 1 94 ? -1.471 1.492 -6.827 1.00 97.00 94 ALA A CA 1
ATOM 701 C C . ALA A 1 94 ? -0.192 0.814 -7.322 1.00 97.00 94 ALA A C 1
ATOM 703 O O . ALA A 1 94 ? 0.792 0.695 -6.593 1.00 97.00 94 ALA A O 1
ATOM 704 N N . ALA A 1 95 ? -0.235 0.287 -8.538 1.00 96.12 95 ALA A N 1
ATOM 705 C CA . ALA A 1 95 ? 0.877 -0.427 -9.148 1.00 96.12 95 ALA A CA 1
ATOM 706 C C . ALA A 1 95 ? 0.697 -0.388 -10.672 1.00 96.12 95 ALA A C 1
ATOM 708 O O . ALA A 1 95 ? -0.450 -0.279 -11.117 1.00 96.12 95 ALA A O 1
ATOM 709 N N . PRO A 1 96 ? 1.773 -0.483 -11.466 1.00 95.38 96 PRO A N 1
ATOM 710 C CA . PRO A 1 96 ? 1.666 -0.456 -12.920 1.00 95.38 96 PRO A CA 1
ATOM 711 C C . PRO A 1 96 ? 0.793 -1.602 -13.447 1.00 95.38 96 PRO A C 1
ATOM 713 O O . PRO A 1 96 ? 0.896 -2.739 -12.977 1.00 95.38 96 PRO A O 1
ATOM 716 N N . ASP A 1 97 ? -0.041 -1.302 -14.445 1.00 95.38 97 ASP A N 1
ATOM 717 C CA . ASP A 1 97 ? -0.794 -2.319 -15.193 1.00 95.38 97 ASP A CA 1
ATOM 718 C C . ASP A 1 97 ? 0.120 -3.165 -16.085 1.00 95.38 97 ASP A C 1
ATOM 720 O O . ASP A 1 97 ? -0.206 -4.307 -16.396 1.00 95.38 97 ASP A O 1
ATOM 724 N N . GLU A 1 98 ? 1.281 -2.628 -16.454 1.00 95.38 98 GLU A N 1
ATOM 725 C CA . GLU A 1 98 ? 2.324 -3.326 -17.194 1.00 95.38 98 GLU A CA 1
ATOM 726 C C . GLU A 1 98 ? 3.700 -2.891 -16.682 1.00 95.38 98 GLU A C 1
ATOM 728 O O . GLU A 1 98 ? 4.007 -1.700 -16.608 1.00 95.38 98 GLU A O 1
ATOM 733 N N . VAL A 1 99 ? 4.531 -3.858 -16.306 1.00 93.25 99 VAL A N 1
ATOM 734 C CA . VAL A 1 99 ? 5.936 -3.650 -15.959 1.00 93.25 99 VAL A CA 1
ATOM 735 C C . VAL A 1 99 ? 6.758 -3.829 -17.228 1.00 93.25 99 VAL A C 1
ATOM 737 O O . VAL A 1 99 ? 7.031 -4.946 -17.661 1.00 93.25 99 VAL A O 1
ATOM 740 N N . THR A 1 100 ? 7.162 -2.715 -17.831 1.00 88.12 100 THR A N 1
ATOM 741 C CA . THR A 1 100 ? 7.990 -2.723 -19.038 1.00 88.12 100 THR A CA 1
ATOM 742 C C . THR A 1 100 ? 9.468 -2.881 -18.697 1.00 88.12 100 THR A C 1
ATOM 744 O O . THR A 1 100 ? 9.959 -2.350 -17.699 1.00 88.12 100 THR A O 1
ATOM 747 N N . HIS A 1 101 ? 10.224 -3.545 -19.569 1.00 83.56 101 HIS A N 1
ATOM 748 C CA . HIS A 1 101 ? 11.677 -3.623 -19.426 1.00 83.56 101 HIS A CA 1
ATOM 749 C C . HIS A 1 101 ? 12.325 -2.230 -19.417 1.00 83.56 101 HIS A C 1
ATOM 751 O O . HIS A 1 101 ? 11.907 -1.337 -20.153 1.00 83.56 101 HIS A O 1
ATOM 757 N N . ARG A 1 102 ? 13.412 -2.076 -18.648 1.00 88.50 102 ARG A N 1
ATOM 758 C CA . ARG A 1 102 ? 14.259 -0.868 -18.633 1.00 88.50 102 ARG A CA 1
ATOM 759 C C . ARG A 1 102 ? 13.538 0.395 -18.154 1.00 88.50 102 ARG A C 1
ATOM 761 O O . ARG A 1 102 ? 13.915 1.500 -18.527 1.00 88.50 102 ARG A O 1
ATOM 768 N N . SER A 1 103 ? 12.503 0.241 -17.336 1.00 90.69 103 SER A N 1
ATOM 769 C CA . SER A 1 103 ? 11.828 1.348 -16.659 1.00 90.69 103 SER A CA 1
ATOM 770 C C . SER A 1 103 ? 11.647 1.003 -15.189 1.00 90.69 103 SER A C 1
ATOM 772 O O . SER A 1 103 ? 11.187 -0.086 -14.854 1.00 90.69 103 SER A O 1
ATOM 774 N N . GLY A 1 104 ? 12.059 1.917 -14.310 1.00 94.81 104 GLY A N 1
ATOM 775 C CA . GLY A 1 104 ? 11.804 1.779 -12.880 1.00 94.81 104 GLY A CA 1
ATOM 776 C C . GLY A 1 104 ? 10.315 1.908 -12.579 1.00 94.81 104 GLY A C 1
ATOM 777 O O . GLY A 1 104 ? 9.570 2.535 -13.332 1.00 94.81 104 GLY A O 1
ATOM 778 N N . PHE A 1 105 ? 9.879 1.320 -11.472 1.00 96.19 105 PHE A N 1
ATOM 779 C CA . PHE A 1 105 ? 8.483 1.372 -11.054 1.00 96.19 105 PHE A CA 1
ATOM 780 C C . PHE A 1 105 ? 8.350 1.297 -9.537 1.00 96.19 105 PHE A C 1
ATOM 782 O O . PHE A 1 105 ? 9.261 0.862 -8.824 1.00 96.19 105 PHE A O 1
ATOM 789 N N . SER A 1 106 ? 7.176 1.692 -9.052 1.00 96.75 106 SER A N 1
ATOM 790 C CA . SER A 1 106 ? 6.811 1.581 -7.646 1.00 96.75 106 SER A CA 1
ATOM 791 C C . SER A 1 106 ? 5.573 0.715 -7.482 1.00 96.75 106 SER A C 1
ATOM 793 O O . SER A 1 106 ? 4.676 0.696 -8.325 1.00 96.75 106 SER A O 1
ATOM 795 N N . VAL A 1 107 ? 5.531 -0.006 -6.368 1.00 97.31 107 VAL A N 1
ATOM 796 C CA . VAL A 1 107 ? 4.363 -0.765 -5.933 1.00 97.31 107 VAL A CA 1
ATOM 797 C C . VAL A 1 107 ? 3.924 -0.219 -4.590 1.00 97.31 107 VAL A C 1
ATOM 799 O O . VAL A 1 107 ? 4.677 -0.292 -3.618 1.00 97.31 107 VAL A O 1
ATOM 802 N N . GLU A 1 108 ? 2.707 0.304 -4.531 1.00 97.50 108 GLU A N 1
ATOM 803 C CA . GLU A 1 108 ? 2.135 0.882 -3.325 1.00 97.50 108 GLU A CA 1
ATOM 804 C C . GLU A 1 108 ? 0.983 0.028 -2.813 1.00 97.50 108 GLU A C 1
ATOM 806 O O . GLU A 1 108 ? -0.046 -0.110 -3.470 1.00 97.50 108 GLU A O 1
ATOM 811 N N . ALA A 1 109 ? 1.129 -0.496 -1.603 1.00 98.38 109 ALA A N 1
ATOM 812 C CA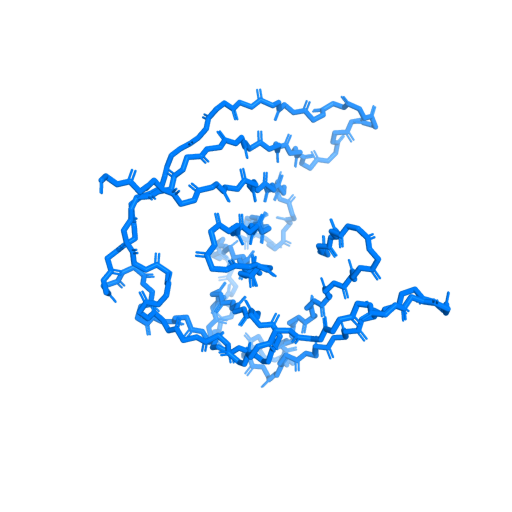 . ALA A 1 109 ? 0.048 -1.093 -0.838 1.00 98.38 109 ALA A CA 1
ATOM 813 C C . ALA A 1 109 ? -0.470 -0.078 0.187 1.00 98.38 109 ALA A C 1
ATOM 815 O O . ALA A 1 109 ? 0.310 0.657 0.793 1.00 98.38 109 ALA A O 1
ATOM 816 N N . TRP A 1 110 ? -1.780 -0.058 0.398 1.00 98.50 110 TRP A N 1
ATOM 817 C CA . TRP A 1 110 ? -2.479 0.875 1.278 1.00 98.50 110 TRP A CA 1
ATOM 818 C C . TRP A 1 110 ? -3.418 0.104 2.201 1.00 98.50 110 TRP A C 1
ATOM 820 O O . TRP A 1 110 ? -4.061 -0.857 1.772 1.00 98.50 110 TRP A O 1
ATOM 830 N N . TRP A 1 111 ? -3.527 0.534 3.455 1.00 98.56 111 TRP A N 1
ATOM 831 C CA . TRP A 1 111 ? -4.480 -0.009 4.414 1.00 98.56 111 TRP A CA 1
ATOM 832 C C . TRP A 1 111 ? -5.072 1.091 5.291 1.00 98.56 111 TRP A C 1
ATOM 834 O O . TRP A 1 111 ? -4.425 1.612 6.201 1.00 98.56 111 TRP A O 1
ATOM 844 N N . LEU A 1 112 ? -6.331 1.430 5.028 1.00 98.19 112 LEU A N 1
ATOM 845 C CA . LEU A 1 112 ? -7.148 2.266 5.895 1.00 98.19 112 LEU A CA 1
ATOM 846 C C . LEU A 1 112 ? -7.682 1.400 7.045 1.00 98.19 112 LEU A C 1
ATOM 848 O O . LEU A 1 112 ? -8.790 0.863 6.996 1.00 98.19 112 LEU A O 1
ATOM 852 N N . ALA A 1 113 ? -6.854 1.211 8.071 1.00 94.56 113 ALA A N 1
ATOM 853 C CA . ALA A 1 113 ? -7.146 0.295 9.170 1.00 94.56 113 ALA A CA 1
ATOM 854 C C . ALA A 1 113 ? -8.324 0.770 10.047 1.00 94.56 113 ALA A C 1
ATOM 856 O O . ALA A 1 113 ? -9.016 -0.056 10.654 1.00 94.56 113 ALA A O 1
ATOM 857 N N . SER A 1 114 ? -8.554 2.088 10.084 1.00 94.25 114 SER A N 1
ATOM 858 C CA . SER A 1 114 ? -9.733 2.769 10.633 1.00 94.25 114 SER A CA 1
ATOM 859 C C . SER A 1 114 ? -9.981 4.080 9.861 1.00 94.25 114 SER A C 1
ATOM 861 O O . SER A 1 114 ? -9.080 4.526 9.151 1.00 94.25 114 SER A O 1
ATOM 863 N N . PRO A 1 115 ? -11.139 4.758 10.016 1.00 95.12 115 PRO A N 1
ATOM 864 C CA . PRO A 1 115 ? -11.423 6.019 9.314 1.00 95.12 115 PRO A CA 1
ATOM 865 C C . PRO A 1 115 ? -10.381 7.133 9.506 1.00 95.12 115 PRO A C 1
ATOM 867 O O . PRO A 1 115 ? -10.326 8.063 8.705 1.00 95.12 115 PRO A O 1
ATOM 870 N N . LEU A 1 116 ? -9.565 7.046 10.562 1.00 96.69 116 LEU A N 1
ATOM 871 C CA . LEU A 1 116 ? -8.559 8.046 10.916 1.00 96.69 116 LEU A CA 1
ATOM 872 C C . LEU A 1 116 ? -7.122 7.524 10.835 1.00 96.69 116 LEU A C 1
ATOM 874 O O . LEU A 1 116 ? -6.207 8.306 11.062 1.00 96.69 116 LEU A O 1
ATOM 878 N N . ARG A 1 117 ? -6.895 6.244 10.503 1.00 97.25 117 ARG A N 1
ATOM 879 C CA . ARG A 1 117 ? -5.551 5.656 10.428 1.00 97.25 117 ARG A CA 1
ATOM 880 C C . ARG A 1 117 ? -5.309 4.991 9.083 1.00 97.25 117 ARG A C 1
ATOM 882 O O . ARG A 1 117 ? -5.923 3.971 8.770 1.00 97.25 117 ARG A O 1
ATOM 889 N N . LEU A 1 118 ? -4.354 5.543 8.346 1.00 98.25 118 LEU A N 1
ATOM 890 C CA . LEU A 1 118 ? -3.886 5.033 7.068 1.00 98.25 118 LEU A CA 1
ATOM 891 C C . LEU A 1 118 ? -2.454 4.521 7.219 1.00 98.25 118 LEU A C 1
ATOM 893 O O . LEU A 1 118 ? -1.593 5.216 7.751 1.00 98.25 118 LEU A O 1
ATOM 897 N N . GLU A 1 119 ? -2.186 3.325 6.713 1.00 98.38 119 GLU A N 1
ATOM 898 C CA . GLU A 1 119 ? -0.828 2.829 6.516 1.00 98.38 119 GLU A CA 1
ATOM 899 C C . GLU A 1 119 ? -0.545 2.630 5.030 1.00 98.38 119 GLU A C 1
ATOM 901 O O . GLU A 1 119 ? -1.410 2.183 4.274 1.00 98.38 119 GLU A O 1
ATOM 906 N N . ARG A 1 120 ? 0.674 2.961 4.605 1.00 98.00 120 ARG A N 1
ATOM 907 C CA . ARG A 1 120 ? 1.161 2.735 3.240 1.00 98.00 120 ARG A CA 1
ATOM 908 C C . ARG A 1 120 ? 2.465 1.963 3.289 1.00 98.00 120 ARG A C 1
ATOM 910 O O . ARG A 1 120 ? 3.278 2.174 4.184 1.00 98.00 120 ARG A O 1
ATOM 917 N N . LEU A 1 121 ? 2.661 1.069 2.331 1.00 98.25 121 LEU A N 1
ATOM 918 C CA . LEU A 1 121 ? 3.928 0.394 2.092 1.00 98.25 121 LEU A CA 1
ATOM 919 C C . LEU A 1 121 ? 4.267 0.538 0.617 1.00 98.25 121 LEU A C 1
ATOM 921 O O . LEU A 1 121 ? 3.564 0.002 -0.236 1.00 98.25 121 LEU A O 1
ATOM 925 N N . ILE A 1 122 ? 5.351 1.245 0.339 1.00 98.06 122 ILE A N 1
ATOM 926 C CA . ILE A 1 122 ? 5.803 1.577 -1.004 1.00 98.06 122 ILE A CA 1
ATOM 927 C C . ILE A 1 122 ? 7.116 0.845 -1.242 1.00 98.06 122 ILE A C 1
ATOM 929 O O . ILE A 1 122 ? 8.031 0.917 -0.421 1.00 98.06 122 ILE A O 1
ATOM 933 N N . ARG A 1 123 ? 7.216 0.127 -2.356 1.00 97.88 123 ARG A N 1
ATOM 934 C CA . ARG A 1 123 ? 8.461 -0.493 -2.816 1.00 97.88 123 ARG A CA 1
ATOM 935 C C . ARG A 1 123 ? 8.891 0.140 -4.119 1.00 97.88 123 ARG A C 1
ATOM 937 O O . ARG A 1 123 ? 8.080 0.234 -5.032 1.00 97.88 123 ARG A O 1
ATOM 944 N N . HIS A 1 124 ? 10.161 0.510 -4.197 1.00 97.94 124 HIS A N 1
ATOM 945 C CA . HIS A 1 124 ? 10.765 1.116 -5.380 1.00 97.94 124 HIS A CA 1
ATOM 946 C C . HIS A 1 124 ? 11.700 0.131 -6.062 1.00 97.94 124 HIS A C 1
ATOM 948 O O . HIS A 1 124 ? 12.487 -0.539 -5.387 1.00 97.94 124 HIS A O 1
ATOM 954 N N . TYR A 1 125 ? 11.624 0.074 -7.386 1.00 97.62 125 TYR A N 1
ATOM 955 C CA . TYR A 1 125 ? 12.451 -0.768 -8.238 1.00 97.62 125 TYR A CA 1
ATOM 956 C C . TYR A 1 125 ? 13.094 0.084 -9.331 1.00 97.62 125 TYR A C 1
ATOM 958 O O . TYR A 1 125 ? 12.459 0.992 -9.872 1.00 97.62 125 TYR A O 1
ATOM 966 N N . ASN A 1 126 ? 14.358 -0.192 -9.647 1.00 96.06 126 ASN A N 1
ATOM 967 C CA . ASN A 1 126 ? 15.042 0.465 -10.759 1.00 96.06 126 ASN A CA 1
ATOM 968 C C . ASN A 1 126 ? 14.641 -0.153 -12.112 1.00 96.06 126 ASN A C 1
ATOM 970 O O . ASN A 1 126 ? 13.843 -1.086 -12.192 1.00 96.06 126 ASN A O 1
ATOM 974 N N . ASP A 1 127 ? 15.236 0.364 -13.180 1.00 95.31 127 ASP A N 1
ATOM 975 C CA . ASP A 1 127 ? 15.032 -0.071 -14.563 1.00 95.31 127 ASP A CA 1
ATOM 976 C C . ASP A 1 127 ? 15.464 -1.520 -14.856 1.00 95.31 127 ASP A C 1
ATOM 978 O O . ASP A 1 127 ? 14.978 -2.127 -15.813 1.00 95.31 127 ASP A O 1
ATOM 982 N N . SER A 1 128 ? 16.322 -2.108 -14.020 1.00 93.62 128 SER A N 1
ATOM 983 C CA . SER A 1 128 ? 16.685 -3.526 -14.075 1.00 93.62 128 SER A CA 1
ATOM 984 C C . SER A 1 128 ? 15.761 -4.429 -13.248 1.00 93.62 128 SER A C 1
ATOM 986 O O . SER A 1 128 ? 16.007 -5.632 -13.176 1.00 93.62 128 SER A O 1
ATOM 988 N N . GLY A 1 129 ? 14.735 -3.877 -12.592 1.00 92.69 129 GLY A N 1
ATOM 989 C CA . GLY A 1 129 ? 13.855 -4.608 -11.674 1.00 92.69 129 GLY A CA 1
ATOM 990 C C . GLY A 1 129 ? 14.484 -4.916 -10.310 1.00 92.69 129 GLY A C 1
ATOM 991 O O . GLY A 1 129 ? 13.907 -5.654 -9.511 1.00 92.69 129 GLY A O 1
ATOM 992 N N . SER A 1 130 ? 15.654 -4.350 -10.011 1.00 96.25 130 SER A N 1
ATOM 993 C CA . SER A 1 130 ? 16.287 -4.464 -8.699 1.00 96.25 130 SER A CA 1
ATOM 994 C C . SER A 1 130 ? 15.546 -3.596 -7.694 1.00 96.25 130 SER A C 1
ATOM 996 O O . SER A 1 130 ? 15.253 -2.427 -7.948 1.00 96.25 130 SER A O 1
ATOM 998 N N . TRP A 1 131 ? 15.266 -4.163 -6.526 1.00 96.94 131 TRP A N 1
ATOM 999 C CA . TRP A 1 131 ? 14.700 -3.419 -5.408 1.00 96.94 131 TRP A CA 1
ATOM 1000 C C . TRP A 1 131 ? 15.675 -2.325 -4.946 1.00 96.94 131 TRP A C 1
ATOM 1002 O O . TRP A 1 131 ? 16.860 -2.595 -4.767 1.00 96.94 131 TRP A O 1
ATOM 1012 N N . LEU A 1 132 ? 15.169 -1.105 -4.753 1.00 97.00 132 LEU A N 1
ATOM 1013 C CA . LEU A 1 132 ? 15.933 0.068 -4.319 1.00 97.00 132 LEU A CA 1
ATOM 1014 C C . LEU A 1 132 ? 15.675 0.432 -2.860 1.00 97.00 132 LEU A C 1
ATOM 1016 O O . LEU A 1 132 ? 16.612 0.727 -2.124 1.00 97.00 132 LEU A O 1
ATOM 1020 N N . ALA A 1 133 ? 14.407 0.456 -2.449 1.00 97.19 133 ALA A N 1
ATOM 1021 C CA . ALA A 1 133 ? 14.009 0.825 -1.095 1.00 97.19 133 ALA A CA 1
ATOM 1022 C C . ALA A 1 133 ? 12.572 0.392 -0.791 1.00 97.19 133 ALA A C 1
ATOM 1024 O O . ALA A 1 133 ? 11.751 0.194 -1.693 1.00 97.19 133 ALA A O 1
ATOM 1025 N N . SER A 1 134 ? 12.266 0.238 0.493 1.00 97.38 134 SER A N 1
ATOM 1026 C CA . SER A 1 134 ? 10.900 0.140 1.006 1.00 97.38 134 SER A CA 1
ATOM 1027 C C . SER A 1 134 ? 10.627 1.317 1.935 1.00 97.38 134 SER A C 1
ATOM 1029 O O . SER A 1 134 ? 11.447 1.604 2.802 1.00 97.38 134 SER A O 1
ATOM 1031 N N . GLN A 1 135 ? 9.478 1.964 1.783 1.00 97.62 135 GLN A N 1
ATOM 1032 C CA . GLN A 1 135 ? 8.995 3.012 2.680 1.00 97.62 135 GLN A CA 1
ATOM 1033 C C . GLN A 1 135 ? 7.685 2.557 3.311 1.00 97.62 135 GLN A C 1
ATOM 1035 O O . GLN A 1 135 ? 6.754 2.182 2.598 1.00 97.62 135 GLN A O 1
ATOM 1040 N N . GLN A 1 136 ? 7.604 2.585 4.635 1.00 97.81 136 GLN A N 1
ATOM 1041 C CA . GLN A 1 136 ? 6.360 2.391 5.365 1.00 97.81 136 GLN A CA 1
ATOM 1042 C C . GLN A 1 136 ? 5.930 3.720 5.966 1.00 97.81 136 GLN A C 1
ATOM 1044 O O . GLN A 1 136 ? 6.690 4.319 6.714 1.00 97.81 136 GLN A O 1
ATOM 1049 N N . GLN A 1 137 ? 4.704 4.148 5.688 1.00 98.38 137 GLN A N 1
ATOM 1050 C CA . GLN A 1 137 ? 4.118 5.341 6.289 1.00 98.38 137 GLN A CA 1
ATOM 1051 C C . GLN A 1 137 ? 2.980 4.934 7.216 1.00 98.38 137 GLN A C 1
ATOM 1053 O O . GLN A 1 137 ? 2.120 4.143 6.823 1.00 98.38 137 GLN A O 1
ATOM 1058 N N . VAL A 1 138 ? 2.955 5.498 8.421 1.00 98.31 138 VAL A N 1
ATOM 1059 C CA . VAL A 1 138 ? 1.844 5.368 9.369 1.00 98.31 138 VAL A CA 1
ATOM 1060 C C . VAL A 1 138 ? 1.293 6.760 9.625 1.00 98.31 138 VAL A C 1
ATOM 1062 O O . VAL A 1 138 ? 1.971 7.621 10.184 1.00 98.31 138 VAL A O 1
ATOM 1065 N N . LEU A 1 139 ? 0.056 6.978 9.191 1.00 98.62 139 LEU A N 1
ATOM 1066 C CA . LEU A 1 139 ? -0.552 8.292 9.054 1.00 98.62 139 LEU A CA 1
ATOM 1067 C C . LEU A 1 139 ? -1.866 8.378 9.835 1.00 98.62 139 LEU A C 1
ATOM 1069 O O . LEU A 1 139 ? -2.675 7.447 9.835 1.00 98.62 139 LEU A O 1
ATOM 1073 N N . GLN A 1 140 ? -2.097 9.527 10.463 1.00 98.44 140 GLN A N 1
ATOM 1074 C CA . GLN A 1 140 ? -3.361 9.909 11.087 1.00 98.44 140 GLN A CA 1
ATOM 1075 C C . GLN A 1 140 ? -4.059 10.982 10.253 1.00 98.44 140 GLN A C 1
ATOM 1077 O O . GLN A 1 140 ? -3.405 11.889 9.727 1.00 98.44 140 GLN A O 1
ATOM 1082 N N . LYS A 1 141 ? -5.385 10.890 10.134 1.00 98.06 141 LYS A N 1
ATOM 1083 C CA . LYS A 1 141 ? -6.185 11.897 9.433 1.00 98.06 141 LYS A CA 1
ATOM 1084 C C . LYS A 1 141 ? -6.231 13.177 10.262 1.00 98.06 141 LYS A C 1
ATOM 1086 O O . LYS A 1 141 ? -6.523 13.138 11.454 1.00 98.06 141 LYS A O 1
ATOM 1091 N N . VAL A 1 142 ? -5.953 14.311 9.631 1.00 97.00 142 VAL A N 1
ATOM 1092 C CA . VAL A 1 142 ? -6.066 15.624 10.271 1.00 97.00 142 VAL A CA 1
ATOM 1093 C C . VAL A 1 142 ? -7.535 16.022 10.250 1.00 97.00 142 VAL A C 1
ATOM 1095 O O . VAL A 1 142 ? -8.096 16.257 9.179 1.00 97.00 142 VAL A O 1
ATOM 1098 N N . VAL A 1 143 ? -8.153 16.074 11.426 1.00 87.94 143 VAL A N 1
ATOM 1099 C CA . VAL A 1 143 ? -9.527 16.550 11.605 1.00 87.94 143 VAL A CA 1
ATOM 1100 C C . VAL A 1 143 ? -9.443 17.994 12.090 1.00 87.94 143 VAL A C 1
ATOM 1102 O O . VAL A 1 143 ? -8.830 18.256 13.122 1.00 87.94 143 VAL A O 1
ATOM 1105 N N . SER A 1 144 ? -9.977 18.919 11.295 1.00 64.00 144 SER A N 1
ATOM 1106 C CA . SER A 1 144 ? -10.140 20.337 11.645 1.00 64.00 144 SER A CA 1
ATOM 1107 C C . SER A 1 144 ? -11.464 20.578 12.345 1.00 64.00 144 SER A C 1
ATOM 1109 O O . SER A 1 144 ? -12.454 19.990 11.850 1.00 64.00 144 SER A O 1
#

Foldseek 3Di:
DDDDDQKDWDKDWDDDPQQATDDIDIDIGGHPPDPDDFDAKADLVLVAAKKWFKKWKDFPPDDPPPTDIDIDMDHDDCVNCVQWAIDGRQKIWDWDRGDDAQAKTKTKIWHCNDSFWIKIWMWIAGNHRDTTMIMITIIGHDDD

Sequence (144 aa):
CFLLGDRRHRQVLLWDGSGRFDHPVLIREIRAGSSAGHAPTLQLDMLLGRWQGHELAVPAGAQPGAATESACSLLLTPSDVRAMRCLPDGGGFAAPDEVTHRSGFSVEAWWLASPLRLERLIRHYNDSGSWLASQQQVLQKVVS

pLDDT: mean 95.6, std 4.15, range [64.0, 98.62]

Radius of gyration: 15.71 Å; chains: 1; bounding box: 37×37×40 Å